Protein AF-A0A961BDM9-F1 (afdb_monomer)

Nearest PDB structures (foldseek):
  7zvi-assembly1_A-2  TM=7.643E-01  e=3.656E+00  Staphylococcus aureus
  1vi6-assembly2_C  TM=6.446E-01  e=5.653E+00  Archaeoglobus fulgidus
  5izo-assembly2_B  TM=5.007E-01  e=4.991E+00  Bacillus subtilis subsp. subtilis str. 168

Solvent-accessible surface area (backbone atoms only — not comparable to full-atom values): 8058 Å² total; per-residue (Å²): 134,84,80,90,86,77,91,78,85,84,81,92,85,86,82,92,78,85,83,82,96,74,89,80,82,89,88,84,80,88,86,77,88,70,80,75,93,66,90,70,90,87,48,70,71,44,82,23,51,38,37,57,53,28,60,77,68,70,54,51,63,66,56,38,37,70,45,28,92,57,101,57,51,65,63,59,53,52,34,48,37,60,13,40,76,48,41,40,70,54,51,51,52,52,50,58,9,48,55,37,40,29,55,75,70,70,45,94,69,93,82,53,72,74,67,41,34,93,67,80,39,106

Secondary structure (DSSP, 8-state):
-----------------------------S----------TT-B--S-HHHHHHHHTT--HHHHHHH-SS---HHHHHHHHHTB---HHHHHHHHHHHHHHHHHTT------HHHH-SS---

pLDDT: mean 73.04, std 18.72, range [36.59, 92.38]

Mean predicted aligned error: 14.65 Å

Radius of gyration: 24.01 Å; Cα contacts (8 Å, |Δi|>4): 110; chains: 1; bounding box: 32×82×37 Å

Structure (mmCIF, N/CA/C/O backbone):
data_AF-A0A961BDM9-F1
#
_entry.id   AF-A0A961BDM9-F1
#
loop_
_atom_site.group_PDB
_atom_site.id
_atom_site.type_symbol
_atom_site.label_atom_id
_atom_site.label_alt_id
_atom_site.label_comp_id
_atom_site.label_asym_id
_atom_site.label_entity_id
_atom_site.label_seq_id
_atom_site.pdbx_PDB_ins_code
_atom_site.Cartn_x
_atom_site.Cartn_y
_atom_site.Cartn_z
_atom_site.occupancy
_atom_site.B_iso_or_equiv
_atom_site.auth_seq_id
_atom_site.auth_comp_id
_atom_site.auth_asym_id
_atom_site.auth_atom_id
_atom_site.pdbx_PDB_model_num
ATOM 1 N N . MET A 1 1 ? -15.532 66.800 -21.811 1.00 38.22 1 MET A N 1
ATOM 2 C CA . MET A 1 1 ? -15.090 67.606 -20.657 1.00 38.22 1 MET A CA 1
ATOM 3 C C . MET A 1 1 ? -15.418 66.852 -19.380 1.00 38.22 1 MET A C 1
ATOM 5 O O . MET A 1 1 ? -16.585 66.561 -19.178 1.00 38.22 1 MET A O 1
ATOM 9 N N . VAL A 1 2 ? -14.364 66.558 -18.609 1.00 46.75 2 VAL A N 1
ATOM 10 C CA . VAL A 1 2 ? -14.288 66.434 -17.137 1.00 46.75 2 VAL A CA 1
ATOM 11 C C . VAL A 1 2 ? -15.214 65.386 -16.489 1.00 46.75 2 VAL A C 1
ATOM 13 O O . VAL A 1 2 ? -16.409 65.598 -16.358 1.00 46.75 2 VAL A O 1
ATOM 16 N N . GLU A 1 3 ? -14.768 64.153 -16.236 1.00 43.94 3 GLU A N 1
ATOM 17 C CA . GLU A 1 3 ? -13.875 63.712 -15.141 1.00 43.94 3 GLU A CA 1
ATOM 18 C C . GLU A 1 3 ? -14.424 63.931 -13.712 1.00 43.94 3 GLU A C 1
ATOM 20 O O . GLU A 1 3 ? -14.437 65.048 -13.218 1.00 43.94 3 GLU A O 1
ATOM 25 N N . ASN A 1 4 ? -14.692 62.797 -13.033 1.00 42.53 4 ASN A N 1
ATOM 26 C CA . ASN A 1 4 ? -14.109 62.452 -11.720 1.00 42.53 4 ASN A CA 1
ATOM 27 C C . ASN A 1 4 ? -14.747 63.147 -10.486 1.00 42.53 4 ASN A C 1
ATOM 29 O O . ASN A 1 4 ? -14.916 64.358 -10.437 1.00 42.53 4 ASN A O 1
ATOM 33 N N . PHE A 1 5 ? -15.265 62.413 -9.492 1.00 47.81 5 PHE A N 1
ATOM 34 C CA . PHE A 1 5 ? -14.594 61.983 -8.241 1.00 47.81 5 PHE A CA 1
ATOM 35 C C . PHE A 1 5 ? -15.711 61.621 -7.213 1.00 47.81 5 PHE A C 1
ATOM 37 O O . PHE A 1 5 ? -16.862 61.978 -7.467 1.00 47.81 5 PHE A O 1
ATOM 44 N N . PRO A 1 6 ? -15.468 61.078 -5.994 1.00 52.47 6 PRO A N 1
ATOM 45 C CA . PRO A 1 6 ? -14.306 60.362 -5.452 1.00 52.47 6 PRO A CA 1
ATOM 46 C C . PRO A 1 6 ? -14.695 59.062 -4.695 1.00 52.47 6 PRO A C 1
ATOM 48 O O . PRO A 1 6 ? -15.570 59.056 -3.827 1.00 52.47 6 PRO A O 1
ATOM 51 N N . PHE A 1 7 ? -13.951 57.971 -4.899 1.00 45.50 7 PHE A N 1
ATOM 52 C CA . PHE A 1 7 ? -14.013 56.812 -4.000 1.00 45.50 7 PHE A CA 1
ATOM 53 C C . PHE A 1 7 ? -13.326 57.178 -2.672 1.00 45.50 7 PHE A C 1
ATOM 55 O O . PHE A 1 7 ? -12.097 57.225 -2.571 1.00 45.50 7 PHE A O 1
ATOM 62 N N . ARG A 1 8 ? -14.126 57.514 -1.653 1.00 51.81 8 ARG A N 1
ATOM 63 C CA . ARG A 1 8 ? -13.647 57.744 -0.285 1.00 51.81 8 ARG A CA 1
ATOM 64 C C . ARG A 1 8 ? -13.026 56.458 0.270 1.00 51.81 8 ARG A C 1
ATOM 66 O O . ARG A 1 8 ? -13.656 55.406 0.277 1.00 51.81 8 ARG A O 1
ATOM 73 N N . ARG A 1 9 ? -11.804 56.579 0.792 1.00 55.09 9 ARG A N 1
ATOM 74 C CA . ARG A 1 9 ? -11.187 55.613 1.712 1.00 55.09 9 ARG A CA 1
ATOM 75 C C . ARG A 1 9 ? -11.905 55.659 3.059 1.00 55.09 9 ARG A C 1
ATOM 77 O O . ARG A 1 9 ? -12.177 56.761 3.520 1.00 55.09 9 ARG A O 1
ATOM 84 N N . HIS A 1 10 ? -12.086 54.508 3.709 1.00 52.53 10 HIS A N 1
ATOM 85 C CA . HIS A 1 10 ? -12.091 54.355 5.173 1.00 52.53 10 HIS A CA 1
ATOM 86 C C . HIS A 1 10 ? -11.890 52.872 5.574 1.00 52.53 10 HIS A C 1
ATOM 88 O O . HIS A 1 10 ? -11.964 52.011 4.699 1.00 52.53 10 HIS A O 1
ATOM 94 N N . PRO A 1 11 ? -11.485 52.578 6.829 1.00 47.47 11 PRO A N 1
ATOM 95 C CA . PRO A 1 11 ? -10.366 51.677 7.118 1.00 47.47 11 PRO A CA 1
ATOM 96 C C . PRO A 1 11 ? -10.715 50.392 7.901 1.00 47.47 11 PRO A C 1
ATOM 98 O O . PRO A 1 11 ? -11.817 50.209 8.396 1.00 47.47 11 PRO A O 1
ATOM 101 N N . VAL A 1 12 ? -9.677 49.552 7.990 1.00 55.38 12 VAL A N 1
ATOM 102 C CA . VAL A 1 12 ? -9.296 48.490 8.947 1.00 55.38 12 VAL A CA 1
ATOM 103 C C . VAL A 1 12 ? -10.147 48.282 10.215 1.00 55.38 12 VAL A C 1
ATOM 105 O O . VAL A 1 12 ? -10.338 49.229 10.969 1.00 55.38 12 VAL A O 1
ATOM 108 N N . GLN A 1 13 ? -10.466 47.006 10.496 1.00 45.22 13 GLN A N 1
ATOM 109 C CA . GLN A 1 13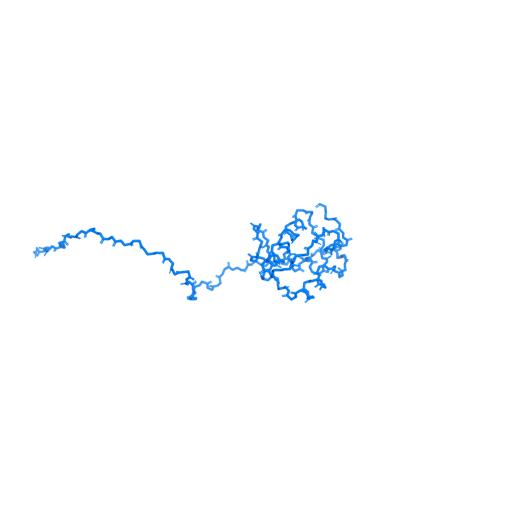 ? -10.493 46.258 11.786 1.00 45.22 13 GLN A CA 1
ATOM 110 C C . GLN A 1 13 ? -11.585 45.180 11.653 1.00 45.22 13 GLN A C 1
ATOM 112 O O . GLN A 1 13 ? -12.725 45.503 11.362 1.00 45.22 13 GLN A O 1
ATOM 117 N N . GLY A 1 14 ? -11.310 43.878 11.669 1.00 47.72 14 GLY A N 1
ATOM 118 C CA . GLY A 1 14 ? -10.733 43.089 12.755 1.00 47.72 14 GLY A CA 1
ATOM 119 C C . GLY A 1 14 ? -11.689 41.904 12.975 1.00 47.72 14 GLY A C 1
ATOM 120 O O . GLY A 1 14 ? -12.898 42.108 12.995 1.00 47.72 14 GLY A O 1
ATOM 121 N N . GLY A 1 15 ? -11.177 40.677 13.070 1.00 40.03 15 GLY A N 1
ATOM 122 C CA . GLY A 1 15 ? -12.013 39.489 13.276 1.00 40.03 15 GLY A CA 1
ATOM 123 C C . GLY A 1 15 ? -11.330 38.216 12.797 1.00 40.03 15 GLY A C 1
ATOM 124 O O . GLY A 1 15 ? -11.432 37.840 11.635 1.00 40.03 15 GLY A O 1
ATOM 125 N N . ILE A 1 16 ? -10.581 37.587 13.696 1.00 50.91 16 ILE A N 1
ATOM 126 C CA . ILE A 1 16 ? -10.184 36.186 13.577 1.00 50.91 16 ILE A CA 1
ATOM 127 C C . ILE A 1 16 ? -11.419 35.324 13.849 1.00 50.91 16 ILE A C 1
ATOM 129 O O . ILE A 1 16 ? -11.915 35.341 14.969 1.00 50.91 16 ILE A O 1
ATOM 133 N N . ASP A 1 17 ? -11.875 34.550 12.865 1.00 36.66 17 ASP A N 1
ATOM 134 C CA . ASP A 1 17 ? -12.828 33.463 13.101 1.00 36.66 17 ASP A CA 1
ATOM 135 C C . ASP A 1 17 ? -12.241 32.136 12.620 1.00 36.66 17 ASP A C 1
ATOM 137 O O . ASP A 1 17 ? -11.962 31.901 11.441 1.00 36.66 17 ASP A O 1
ATOM 141 N N . PHE A 1 18 ? -11.996 31.285 13.611 1.00 40.84 18 PHE A N 1
ATOM 142 C CA . PHE A 1 18 ? -11.657 29.884 13.472 1.00 40.84 18 PHE A CA 1
ATOM 143 C C . PHE A 1 18 ? -12.859 29.129 12.881 1.00 40.84 18 PHE A C 1
ATOM 145 O O . PHE A 1 18 ? -13.977 29.259 13.364 1.00 40.84 18 PHE A O 1
ATOM 152 N N . HIS A 1 19 ? -12.567 28.228 11.940 1.00 36.59 19 HIS A N 1
ATOM 153 C CA . HIS A 1 19 ? -13.365 27.039 11.624 1.00 36.59 19 HIS A CA 1
ATOM 154 C C . HIS A 1 19 ? -14.650 27.219 10.792 1.00 36.59 19 HIS A C 1
ATOM 156 O O . HIS A 1 19 ? -15.743 27.265 11.335 1.00 36.59 19 HIS A O 1
ATOM 162 N N . VAL A 1 20 ? -14.525 27.085 9.464 1.00 38.56 20 VAL A N 1
ATOM 163 C CA . VAL A 1 20 ? -15.438 26.237 8.670 1.00 38.56 20 VAL A CA 1
ATOM 164 C C . VAL A 1 20 ? -14.627 25.548 7.570 1.00 38.56 20 VAL A C 1
ATOM 166 O O . VAL A 1 20 ? -14.344 26.105 6.511 1.00 38.56 20 VAL A O 1
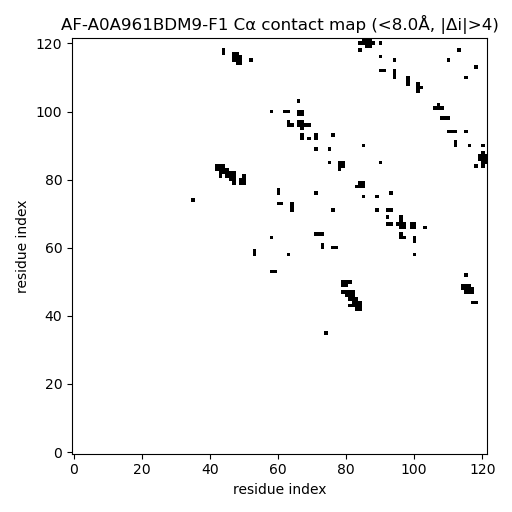ATOM 169 N N . PHE A 1 21 ? -14.233 24.307 7.845 1.00 44.75 21 PHE A N 1
ATOM 170 C CA . PHE A 1 21 ? -13.703 23.365 6.867 1.00 44.75 21 PHE A CA 1
ATOM 171 C C . PHE A 1 21 ? -14.893 22.721 6.140 1.00 44.75 21 PHE A C 1
ATOM 173 O O . PHE A 1 21 ? -15.258 21.589 6.415 1.00 44.75 21 PHE A O 1
ATOM 180 N N . CYS A 1 22 ? -15.539 23.472 5.249 1.00 46.59 22 CYS A N 1
ATOM 181 C CA . CYS A 1 22 ? -16.511 22.943 4.292 1.00 46.59 22 CYS A CA 1
ATOM 182 C C . CYS A 1 22 ? -16.262 23.633 2.957 1.00 46.59 22 CYS A C 1
ATOM 184 O O . CYS A 1 22 ? -16.697 24.764 2.738 1.00 46.59 22 CYS A O 1
ATOM 186 N N . ARG A 1 23 ? -15.540 22.957 2.064 1.00 37.31 23 ARG A N 1
ATOM 187 C CA . ARG A 1 23 ? -15.466 23.358 0.663 1.00 37.31 23 ARG A CA 1
ATOM 188 C C . ARG A 1 23 ? -15.662 22.146 -0.228 1.00 37.31 23 ARG A C 1
ATOM 190 O O . ARG A 1 23 ? -14.720 21.628 -0.804 1.00 37.31 23 ARG A O 1
ATOM 197 N N . ASP A 1 24 ? -16.923 21.787 -0.368 1.00 47.34 24 ASP A N 1
ATOM 198 C CA . ASP A 1 24 ? -17.464 21.145 -1.558 1.00 47.34 24 ASP A CA 1
ATOM 199 C C . ASP A 1 24 ? -18.705 21.969 -1.959 1.00 47.34 24 ASP A C 1
ATOM 201 O O . ASP A 1 24 ? -19.322 22.533 -1.048 1.00 47.34 24 ASP A O 1
ATOM 205 N N . PRO A 1 25 ? -19.120 22.085 -3.243 1.00 54.94 25 PRO A N 1
ATOM 206 C CA . PRO A 1 25 ? -18.789 21.195 -4.361 1.00 54.94 25 PRO A CA 1
ATOM 207 C C . PRO A 1 25 ? -18.615 21.878 -5.751 1.00 54.94 25 PRO A C 1
ATOM 209 O O . PRO A 1 25 ? -19.007 23.015 -5.983 1.00 54.94 25 PRO A O 1
ATOM 212 N N . MET A 1 26 ? -18.099 21.097 -6.709 1.00 60.31 26 MET A N 1
ATOM 213 C CA . MET A 1 26 ? -18.222 21.254 -8.172 1.00 60.31 26 MET A CA 1
ATOM 214 C C . MET A 1 26 ? -17.635 22.508 -8.845 1.00 60.31 26 MET A C 1
ATOM 216 O O . MET A 1 26 ? -18.260 23.558 -8.876 1.00 60.31 26 MET A O 1
ATOM 220 N N . LEU A 1 27 ? -16.492 22.332 -9.526 1.00 48.62 27 LEU A N 1
ATOM 221 C CA . LEU A 1 27 ? -16.335 22.534 -10.984 1.00 48.62 27 LEU A CA 1
ATOM 222 C C . LEU A 1 27 ? -14.841 22.577 -11.361 1.00 48.62 27 LEU A C 1
ATOM 224 O O . LEU A 1 27 ? -14.322 23.601 -11.776 1.00 48.62 27 LEU A O 1
ATOM 228 N N . ASN A 1 28 ? -14.141 21.452 -11.223 1.00 43.50 28 ASN A N 1
ATOM 229 C CA . ASN A 1 28 ? -12.979 21.156 -12.066 1.00 43.50 28 ASN A CA 1
ATOM 230 C C . ASN A 1 28 ? -13.053 19.680 -12.454 1.00 43.50 28 ASN A C 1
ATOM 232 O O . ASN A 1 28 ? -12.371 18.800 -11.935 1.00 43.50 28 ASN A O 1
ATOM 236 N N . ARG A 1 29 ? -14.017 19.427 -13.339 1.00 51.78 29 ARG A N 1
ATOM 237 C CA . ARG A 1 29 ? -14.170 18.198 -14.103 1.00 51.78 29 ARG A CA 1
ATOM 238 C C . ARG A 1 29 ? -13.131 18.230 -15.229 1.00 51.78 29 ARG A C 1
ATOM 240 O O . ARG A 1 29 ? -13.029 19.239 -15.913 1.00 51.78 29 ARG A O 1
ATOM 247 N N . ALA A 1 30 ? -12.453 17.097 -15.412 1.00 45.44 30 ALA A N 1
ATOM 248 C CA . ALA A 1 30 ? -11.560 16.745 -16.521 1.00 45.44 30 ALA A CA 1
ATOM 249 C C . ALA A 1 30 ? -10.158 17.386 -16.517 1.00 45.44 30 ALA A C 1
ATOM 251 O O . ALA A 1 30 ? -9.951 18.408 -17.145 1.00 45.44 30 ALA A O 1
ATOM 252 N N . MET A 1 31 ? -9.194 16.738 -15.845 1.00 49.72 31 MET A N 1
ATOM 253 C CA . MET A 1 31 ? -7.779 16.603 -16.270 1.00 49.72 31 MET A CA 1
ATOM 254 C C . MET A 1 31 ? -7.038 15.630 -15.334 1.00 49.72 31 MET A C 1
ATOM 256 O O . MET A 1 31 ? -5.991 15.920 -14.763 1.00 49.72 31 MET A O 1
ATOM 260 N N . GLN A 1 32 ? -7.595 14.434 -15.157 1.00 44.97 32 GLN A N 1
ATOM 261 C CA . GLN A 1 32 ? -6.817 13.311 -14.637 1.00 44.97 32 GLN A CA 1
ATOM 262 C C . GLN A 1 32 ? -7.042 12.083 -15.511 1.00 44.97 32 GLN A C 1
ATOM 264 O O . GLN A 1 32 ? -7.269 10.977 -15.033 1.00 44.97 32 GLN A O 1
ATOM 269 N N . GLU A 1 33 ? -6.901 12.296 -16.822 1.00 52.06 33 GLU A N 1
ATOM 270 C CA . GLU A 1 33 ? -6.371 11.272 -17.716 1.00 52.06 33 GLU A CA 1
ATOM 271 C C . GLU A 1 33 ? -4.957 10.957 -17.241 1.00 52.06 33 GLU A C 1
ATOM 273 O O . GLU A 1 33 ? -3.960 11.563 -17.618 1.00 52.06 33 GLU A O 1
ATOM 278 N N . ASN A 1 34 ? -4.876 10.034 -16.302 1.00 51.66 34 ASN A N 1
ATOM 279 C CA . ASN A 1 34 ? -3.691 9.233 -16.172 1.00 51.66 34 ASN A CA 1
ATOM 280 C C . ASN A 1 34 ? -4.117 7.873 -16.705 1.00 51.66 34 ASN A C 1
ATOM 282 O O . ASN A 1 34 ? -4.495 7.002 -15.929 1.00 51.66 34 ASN A O 1
ATOM 286 N N . GLU A 1 35 ? -4.016 7.676 -18.011 1.00 59.00 35 GLU A N 1
ATOM 287 C CA . GLU A 1 35 ? -3.938 6.349 -18.623 1.00 59.00 35 GLU A CA 1
ATOM 288 C C . GLU A 1 35 ? -2.646 5.664 -18.144 1.00 59.00 35 GLU A C 1
ATOM 290 O O . GLU A 1 35 ? -1.594 6.304 -18.059 1.00 59.00 35 GLU A O 1
ATOM 295 N N . PRO A 1 36 ? -2.660 4.402 -17.690 1.00 49.75 36 PRO A N 1
ATOM 296 C CA . PRO A 1 36 ? -1.498 3.549 -17.787 1.00 49.75 36 PRO A CA 1
ATOM 297 C C . PRO A 1 36 ? -1.948 2.293 -18.526 1.00 49.75 36 PRO A C 1
ATOM 299 O O . PRO A 1 36 ? -2.128 1.235 -17.913 1.00 49.75 36 PRO A O 1
ATOM 302 N N . GLU A 1 37 ? -2.126 2.383 -19.834 1.00 56.97 37 GLU A N 1
ATOM 303 C CA . GLU A 1 37 ? -1.948 1.189 -20.644 1.00 56.97 37 GLU A CA 1
ATOM 304 C C . GLU A 1 37 ? -0.502 0.725 -20.431 1.00 56.97 37 GLU A C 1
ATOM 306 O O . GLU A 1 37 ? 0.458 1.232 -21.001 1.00 56.97 37 GLU A O 1
ATOM 311 N N . GLN A 1 38 ? -0.327 -0.167 -19.462 1.00 50.91 38 GLN A N 1
ATOM 312 C CA . GLN A 1 38 ? 0.892 -0.922 -19.252 1.00 50.91 38 GLN A CA 1
ATOM 313 C C . GLN A 1 38 ? 0.478 -2.374 -19.090 1.00 50.91 38 GLN A C 1
ATOM 315 O O . GLN A 1 38 ? 0.367 -2.914 -17.982 1.00 50.91 38 GLN A O 1
ATOM 320 N N . GLU A 1 39 ? 0.214 -2.996 -20.232 1.00 53.16 39 GLU A N 1
ATOM 321 C CA . GLU A 1 39 ? 0.364 -4.431 -20.404 1.00 53.16 39 GLU A CA 1
ATOM 322 C C . GLU A 1 39 ? 1.839 -4.766 -20.150 1.00 53.16 39 GLU A C 1
ATOM 324 O O . GLU A 1 39 ? 2.713 -4.501 -20.968 1.00 53.16 39 GLU A O 1
ATOM 329 N N . HIS A 1 4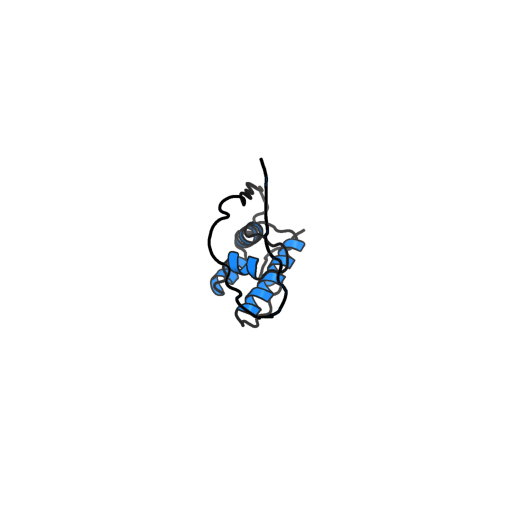0 ? 2.141 -5.256 -18.947 1.00 51.25 40 HIS A N 1
ATOM 330 C CA . HIS A 1 40 ? 3.434 -5.862 -18.649 1.00 51.25 40 HIS A CA 1
ATOM 331 C C . HIS A 1 40 ? 3.247 -7.370 -18.688 1.00 51.25 40 HIS A C 1
ATOM 333 O O . HIS A 1 40 ? 2.590 -7.957 -17.830 1.00 51.25 40 HIS A O 1
ATOM 339 N N . VAL A 1 41 ? 3.821 -7.967 -19.722 1.00 56.50 41 VAL A N 1
ATOM 340 C CA . VAL A 1 41 ? 3.878 -9.403 -19.945 1.00 56.50 41 VAL A CA 1
ATOM 341 C C . VAL A 1 41 ? 4.831 -10.000 -18.894 1.00 56.50 41 VAL A C 1
ATOM 343 O O . VAL A 1 41 ? 6.021 -9.700 -18.910 1.00 56.50 41 VAL A O 1
ATOM 346 N N . GLY A 1 42 ? 4.314 -10.804 -17.954 1.00 55.78 42 GLY A N 1
ATOM 347 C CA . GLY A 1 42 ? 5.127 -11.757 -17.176 1.00 55.78 42 GLY A CA 1
ATOM 348 C C . GLY A 1 42 ? 5.506 -11.438 -15.717 1.00 55.78 42 GLY A C 1
ATOM 349 O O . GLY A 1 42 ? 6.444 -12.058 -15.232 1.00 55.78 42 GLY A O 1
ATOM 350 N N . LEU A 1 43 ? 4.817 -10.535 -14.998 1.00 63.41 43 LEU A N 1
ATOM 351 C CA . LEU A 1 43 ? 5.101 -10.227 -13.571 1.00 63.41 43 LEU A CA 1
ATOM 352 C C . LEU A 1 43 ? 3.884 -10.412 -12.636 1.00 63.41 43 LEU A C 1
ATOM 354 O O . LEU A 1 43 ? 3.765 -9.755 -11.595 1.00 63.41 43 LEU A O 1
ATOM 358 N N . GLU A 1 44 ? 2.937 -11.260 -13.027 1.00 72.38 44 GLU A N 1
ATOM 359 C CA . GLU A 1 44 ? 1.731 -11.542 -12.245 1.00 72.38 44 GLU A CA 1
ATOM 360 C C . GLU A 1 44 ? 2.045 -12.631 -11.204 1.00 72.38 44 GLU A C 1
ATOM 362 O O . GLU A 1 44 ? 2.296 -13.783 -11.542 1.00 72.38 44 GLU A O 1
ATOM 367 N N . HIS A 1 45 ? 2.013 -12.272 -9.924 1.00 70.75 45 HIS A N 1
ATOM 368 C CA . HIS A 1 45 ? 2.255 -13.160 -8.782 1.00 70.75 45 HIS A CA 1
ATOM 369 C C . HIS A 1 45 ? 0.964 -13.830 -8.269 1.00 70.75 45 HIS A C 1
ATOM 371 O O . HIS A 1 45 ? 0.927 -14.343 -7.150 1.00 70.75 45 HIS A O 1
ATOM 377 N N . GLY A 1 46 ? -0.109 -13.800 -9.069 1.00 74.00 46 GLY A N 1
ATOM 378 C CA . GLY A 1 46 ? -1.436 -14.286 -8.689 1.00 74.00 46 GLY A CA 1
ATOM 379 C C . GLY A 1 46 ? -2.104 -13.444 -7.596 1.00 74.00 46 GLY A C 1
ATOM 380 O O . GLY A 1 46 ? -1.620 -12.371 -7.227 1.00 74.00 46 GLY A O 1
ATOM 381 N N . ALA A 1 47 ? -3.229 -13.931 -7.067 1.00 77.38 47 ALA A N 1
ATOM 382 C CA . ALA A 1 47 ? -3.996 -13.236 -6.033 1.00 77.38 47 ALA A CA 1
ATOM 383 C C . ALA A 1 47 ? -3.125 -12.925 -4.801 1.00 77.38 47 ALA A C 1
ATOM 385 O O . ALA A 1 47 ? -2.493 -13.818 -4.233 1.00 77.38 47 ALA A O 1
ATOM 386 N N . GLN A 1 48 ? -3.072 -11.651 -4.401 1.00 82.38 48 GLN A N 1
ATOM 387 C CA . GLN A 1 48 ? -2.277 -11.227 -3.247 1.00 82.38 48 GLN A CA 1
ATOM 388 C C . GLN A 1 48 ? -3.101 -11.254 -1.959 1.00 82.38 48 GLN A C 1
ATOM 390 O O . GLN A 1 48 ? -4.286 -10.911 -1.995 1.00 82.38 48 GLN A O 1
ATOM 395 N N . PRO A 1 49 ? -2.469 -11.536 -0.804 1.00 86.25 49 PRO A N 1
ATOM 396 C CA . PRO A 1 49 ? -3.127 -11.473 0.501 1.00 86.25 49 PRO A CA 1
ATOM 397 C C . PRO A 1 49 ? -3.728 -10.094 0.793 1.00 86.25 49 PRO A C 1
ATOM 399 O O . PRO A 1 49 ? -4.758 -9.990 1.456 1.00 86.25 49 PRO A O 1
ATOM 402 N N . LEU A 1 50 ? -3.119 -9.034 0.247 1.00 88.56 50 LEU A N 1
ATOM 403 C CA . LEU A 1 50 ? -3.627 -7.670 0.344 1.00 88.56 50 LEU A CA 1
ATOM 404 C C . LEU A 1 50 ? -5.078 -7.530 -0.131 1.00 88.56 50 LEU A C 1
ATOM 406 O O . LEU A 1 50 ? -5.826 -6.782 0.489 1.00 88.56 50 LEU A O 1
ATOM 410 N N . ASP A 1 51 ? -5.480 -8.205 -1.211 1.00 89.06 51 ASP A N 1
ATOM 411 C CA . ASP A 1 51 ? -6.839 -8.062 -1.745 1.00 89.06 51 ASP A CA 1
ATOM 412 C C . ASP A 1 51 ? -7.880 -8.610 -0.762 1.00 89.06 51 ASP A C 1
ATOM 414 O O . ASP A 1 51 ? -8.821 -7.900 -0.409 1.00 89.06 51 ASP A O 1
ATOM 418 N N . ALA A 1 52 ? -7.640 -9.812 -0.230 1.00 89.06 52 ALA A N 1
ATOM 419 C CA . ALA A 1 52 ? -8.478 -10.413 0.804 1.00 89.06 52 ALA A CA 1
ATOM 420 C C . ALA A 1 52 ? -8.533 -9.532 2.061 1.00 89.06 52 ALA A C 1
ATOM 422 O O . ALA A 1 52 ? -9.613 -9.205 2.540 1.00 89.06 52 ALA A O 1
ATOM 423 N N . LEU A 1 53 ? -7.380 -9.043 2.533 1.00 88.81 53 LEU A N 1
ATOM 424 C CA . LEU A 1 53 ? -7.320 -8.151 3.695 1.00 88.81 53 LEU A CA 1
ATOM 425 C C . LEU A 1 53 ? -8.097 -6.848 3.484 1.00 88.81 53 LEU A C 1
ATOM 427 O O . LEU A 1 53 ? -8.738 -6.357 4.410 1.00 88.81 53 LEU A O 1
ATOM 431 N N . MET A 1 54 ? -8.032 -6.261 2.288 1.00 87.69 54 MET A N 1
ATOM 432 C CA . MET A 1 54 ? -8.782 -5.044 1.978 1.00 87.69 54 MET A CA 1
ATOM 433 C C . MET A 1 54 ? -10.290 -5.300 1.963 1.00 87.69 54 MET A C 1
ATOM 435 O O . MET A 1 54 ? -11.039 -4.466 2.473 1.00 87.69 54 MET A O 1
ATOM 439 N N . ILE A 1 55 ? -10.727 -6.442 1.425 1.00 90.12 55 ILE A N 1
ATOM 440 C CA . ILE A 1 55 ? -12.137 -6.851 1.416 1.00 90.12 55 ILE A CA 1
ATOM 441 C C . ILE A 1 55 ? -12.630 -7.088 2.849 1.00 90.12 55 ILE A C 1
ATOM 443 O O . ILE A 1 55 ? -13.629 -6.490 3.247 1.00 90.12 55 ILE A O 1
ATOM 447 N N . ASP A 1 56 ? -11.891 -7.861 3.645 1.00 89.62 56 ASP A N 1
ATOM 448 C CA . ASP A 1 56 ? -12.243 -8.190 5.032 1.00 89.62 56 ASP A CA 1
ATOM 449 C C . ASP A 1 56 ? -12.360 -6.943 5.919 1.00 89.62 56 ASP A C 1
ATOM 451 O O . ASP A 1 56 ? -13.235 -6.843 6.777 1.00 89.62 56 ASP A O 1
ATOM 455 N N . LEU A 1 57 ? -11.478 -5.961 5.710 1.00 87.25 57 LEU A N 1
ATOM 456 C CA . LEU A 1 57 ? -11.471 -4.705 6.464 1.00 87.25 57 LEU A CA 1
ATOM 457 C C . LEU A 1 57 ? -12.433 -3.648 5.890 1.00 87.25 57 LEU A C 1
ATOM 459 O O . LEU A 1 57 ? -12.548 -2.549 6.454 1.00 87.25 57 LEU A O 1
ATOM 463 N N . GLY A 1 58 ? -13.085 -3.932 4.757 1.00 89.06 58 GLY A N 1
ATOM 464 C CA . GLY A 1 58 ? -13.906 -2.971 4.020 1.00 89.06 58 GLY A CA 1
ATOM 465 C C . GLY A 1 58 ? -13.131 -1.690 3.697 1.00 89.06 58 GLY A C 1
ATOM 466 O O . GLY A 1 58 ? -13.598 -0.585 3.987 1.00 89.06 58 GLY A O 1
ATOM 467 N N . ILE A 1 59 ? -11.886 -1.829 3.237 1.00 86.81 59 ILE A N 1
ATOM 468 C CA . ILE A 1 59 ? -11.012 -0.716 2.858 1.00 86.81 59 ILE A CA 1
ATOM 469 C C . ILE A 1 59 ? -11.040 -0.570 1.341 1.00 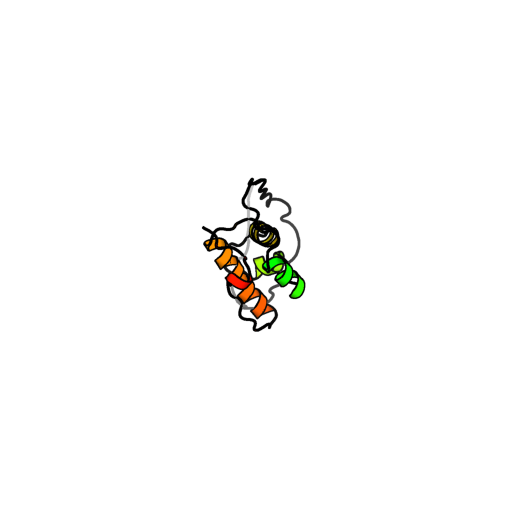86.81 59 ILE A C 1
ATOM 471 O O . ILE A 1 59 ? -10.564 -1.429 0.601 1.00 86.81 59 ILE A O 1
ATOM 475 N N . GLU A 1 60 ? -11.554 0.563 0.877 1.00 86.50 60 GLU A N 1
ATOM 476 C CA . GLU A 1 60 ? -11.532 0.907 -0.538 1.00 86.50 60 GLU A CA 1
ATOM 477 C C . GLU A 1 60 ? -10.175 1.470 -0.971 1.00 86.50 60 GLU A C 1
ATOM 479 O O . GLU A 1 60 ? -9.429 2.065 -0.186 1.00 86.50 60 GLU A O 1
ATOM 484 N N . ASN A 1 61 ? -9.879 1.355 -2.268 1.00 89.00 61 ASN A N 1
ATOM 485 C CA . ASN A 1 61 ? -8.656 1.908 -2.851 1.00 89.00 61 ASN A CA 1
ATOM 486 C C . ASN A 1 61 ? -8.547 3.424 -2.610 1.00 89.00 61 ASN A C 1
ATOM 488 O O . ASN A 1 61 ? -7.448 3.921 -2.377 1.00 89.00 61 ASN A O 1
ATOM 492 N N . HIS A 1 62 ? -9.675 4.143 -2.674 1.00 86.88 62 HIS A N 1
ATOM 493 C CA . HIS A 1 62 ? -9.724 5.585 -2.439 1.00 86.88 62 HIS A CA 1
ATOM 494 C C . HIS A 1 62 ? -9.330 5.933 -1.005 1.00 86.88 62 HIS A C 1
ATOM 496 O O . HIS A 1 62 ? -8.447 6.760 -0.794 1.00 86.88 62 HIS A O 1
ATOM 502 N N . PHE A 1 63 ? -9.912 5.228 -0.033 1.00 86.69 63 PHE A N 1
ATOM 503 C CA . PHE A 1 63 ? -9.589 5.414 1.376 1.00 86.69 63 PHE A CA 1
ATOM 504 C C . PHE A 1 63 ? -8.094 5.214 1.628 1.00 86.69 63 PHE A C 1
ATOM 506 O O . PHE A 1 63 ? -7.448 6.082 2.201 1.00 86.69 63 PHE A O 1
ATOM 513 N N . LEU A 1 64 ? -7.512 4.133 1.100 1.00 86.50 64 LEU A N 1
ATOM 514 C CA . LEU A 1 64 ? -6.088 3.846 1.271 1.00 86.50 64 LEU A CA 1
ATOM 515 C C . LEU A 1 64 ? -5.179 4.943 0.689 1.00 86.50 64 LEU A C 1
ATOM 517 O O . LEU A 1 64 ? -4.156 5.285 1.283 1.00 86.50 64 LEU A O 1
ATOM 521 N N . VAL A 1 65 ? -5.546 5.495 -0.470 1.00 88.38 65 VAL A N 1
ATOM 522 C CA . VAL A 1 65 ? -4.822 6.608 -1.097 1.00 88.38 65 VAL A CA 1
ATOM 523 C C . VAL A 1 65 ? -4.947 7.881 -0.255 1.00 88.38 65 VAL A C 1
ATOM 525 O O . VAL A 1 65 ? -3.935 8.532 -0.013 1.00 88.38 65 VAL A O 1
ATOM 528 N N . CYS A 1 66 ? -6.139 8.200 0.252 1.00 86.62 66 CYS A N 1
ATOM 529 C CA . CYS A 1 66 ? -6.378 9.360 1.117 1.00 86.62 66 CYS A CA 1
ATOM 530 C C . CYS A 1 66 ? -5.686 9.261 2.484 1.00 86.62 66 CYS A C 1
ATOM 532 O O . CYS A 1 66 ? -5.263 10.277 3.030 1.00 86.62 66 CYS A O 1
ATOM 534 N N . SER A 1 67 ? -5.548 8.057 3.044 1.00 85.94 67 SER A N 1
ATOM 535 C CA . SER A 1 67 ? -4.832 7.830 4.306 1.00 85.94 67 SER A CA 1
ATOM 536 C C . SER A 1 67 ? -3.306 7.860 4.143 1.00 85.94 67 SER A C 1
ATOM 538 O O . SER A 1 67 ? -2.587 7.926 5.144 1.00 85.94 67 SER A O 1
ATOM 540 N N . SER A 1 68 ? -2.783 7.766 2.915 1.00 83.19 68 SER A N 1
AT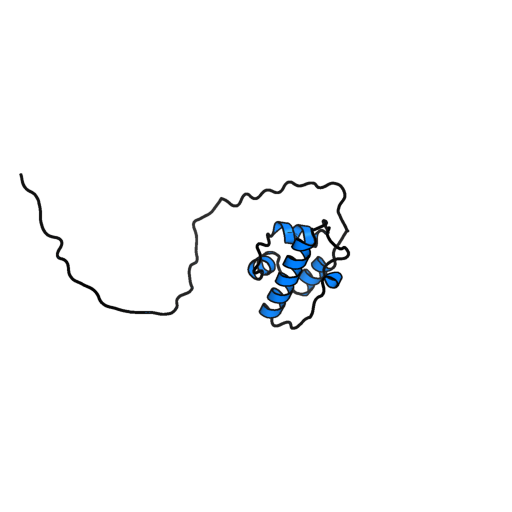OM 541 C CA . SER A 1 68 ? -1.341 7.755 2.665 1.00 83.19 68 SER A CA 1
ATOM 542 C C . SER A 1 68 ? -0.745 9.159 2.769 1.00 83.19 68 SER A C 1
ATOM 544 O O . SER A 1 68 ? -1.277 10.122 2.229 1.00 83.19 68 SER A O 1
ATOM 546 N N . THR A 1 69 ? 0.401 9.278 3.441 1.00 80.94 69 THR A N 1
ATOM 547 C CA . THR A 1 69 ? 1.209 10.512 3.436 1.00 80.94 69 THR A CA 1
ATOM 548 C C . THR A 1 69 ? 2.149 10.593 2.242 1.00 80.94 69 THR A C 1
ATOM 550 O O . THR A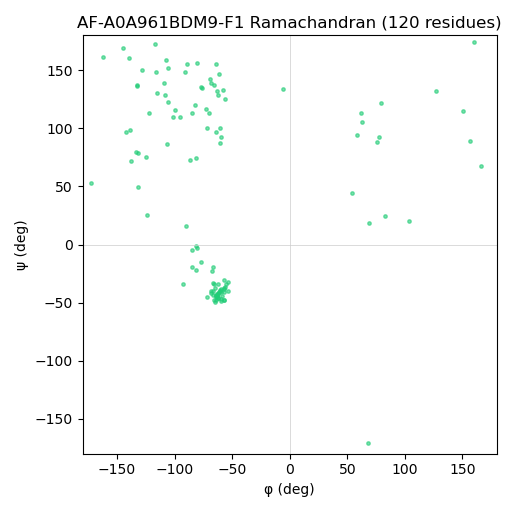 1 69 ? 2.657 11.664 1.922 1.00 80.94 69 THR A O 1
ATOM 553 N N . ASP A 1 70 ? 2.420 9.454 1.610 1.00 79.31 70 ASP A N 1
ATOM 554 C CA . ASP A 1 70 ? 3.249 9.382 0.420 1.00 79.31 70 ASP A CA 1
ATOM 555 C C . ASP A 1 70 ? 2.383 9.553 -0.826 1.00 79.31 70 ASP A C 1
ATOM 557 O O . ASP A 1 70 ? 1.204 9.207 -0.840 1.00 79.31 70 ASP A O 1
ATOM 561 N N . GLN A 1 71 ? 2.988 10.010 -1.925 1.00 79.69 71 GLN A N 1
ATOM 562 C CA . GLN A 1 71 ? 2.334 9.945 -3.232 1.00 79.69 71 GLN A CA 1
ATOM 563 C C . GLN A 1 71 ? 2.122 8.469 -3.616 1.00 79.69 71 GLN A C 1
ATOM 565 O O . GLN A 1 71 ? 3.043 7.793 -4.105 1.00 79.69 71 GLN A O 1
ATOM 570 N N . LEU A 1 72 ? 0.912 7.980 -3.339 1.00 85.19 72 LEU A N 1
ATOM 571 C CA . LEU A 1 72 ? 0.371 6.675 -3.697 1.00 85.19 72 LEU A CA 1
ATOM 572 C C . LEU A 1 72 ? -0.802 6.900 -4.654 1.00 85.19 72 LEU A C 1
ATOM 574 O O . LEU A 1 72 ? -1.681 7.710 -4.388 1.00 85.19 72 LEU A O 1
ATOM 578 N N . THR A 1 73 ? -0.822 6.199 -5.785 1.00 88.75 73 THR A N 1
ATOM 579 C CA . THR A 1 73 ? -1.894 6.347 -6.778 1.00 88.75 73 THR A CA 1
ATOM 580 C C . THR A 1 73 ? -2.840 5.151 -6.737 1.00 88.75 73 THR A C 1
ATOM 582 O O . THR A 1 73 ? -2.423 4.026 -6.449 1.00 88.75 73 THR A O 1
ATOM 585 N N . HIS A 1 74 ? -4.105 5.361 -7.117 1.00 84.75 74 HIS A N 1
ATOM 586 C CA . HIS A 1 74 ? -5.100 4.286 -7.249 1.00 84.75 74 HIS A CA 1
ATOM 587 C C . HIS A 1 74 ? -4.616 3.142 -8.157 1.00 84.75 74 HIS A C 1
ATOM 589 O O . HIS A 1 74 ? -4.933 1.976 -7.922 1.00 84.75 74 HIS A O 1
ATOM 595 N N . LYS A 1 75 ? -3.799 3.465 -9.168 1.00 88.19 75 LYS A N 1
ATOM 596 C CA . LYS A 1 75 ? -3.164 2.496 -10.070 1.00 88.19 75 LYS A CA 1
ATOM 597 C C . LYS A 1 75 ? -2.231 1.553 -9.325 1.00 88.19 75 LYS A C 1
ATOM 599 O O . LYS A 1 75 ? -2.295 0.351 -9.538 1.00 88.19 75 LYS A O 1
ATOM 604 N N . VAL A 1 76 ? -1.381 2.089 -8.447 1.00 87.88 76 VAL A N 1
ATOM 605 C CA . VAL A 1 76 ? -0.436 1.287 -7.657 1.00 87.88 76 VAL A CA 1
ATOM 606 C C . VAL A 1 76 ? -1.193 0.341 -6.727 1.00 87.88 76 VAL A C 1
ATOM 608 O O . VAL A 1 76 ? -0.858 -0.837 -6.678 1.00 87.88 76 VAL A O 1
ATOM 611 N N . VAL A 1 77 ? -2.261 0.814 -6.078 1.00 88.81 77 VAL A N 1
ATOM 612 C CA . VAL A 1 77 ? -3.128 -0.034 -5.239 1.00 88.81 77 VAL A CA 1
ATOM 613 C C . VAL A 1 77 ? -3.814 -1.118 -6.072 1.00 88.81 77 VAL A C 1
ATOM 615 O O . VAL A 1 77 ? -3.803 -2.289 -5.709 1.00 88.81 77 VAL A O 1
ATOM 618 N N . SER A 1 78 ? -4.345 -0.764 -7.242 1.00 88.69 78 SER A N 1
ATOM 619 C CA . SER A 1 78 ? -5.000 -1.727 -8.137 1.00 88.69 78 SER A CA 1
ATOM 620 C C . SER A 1 78 ? -4.021 -2.779 -8.674 1.00 88.69 78 SER A C 1
ATOM 622 O O . SER A 1 78 ? -4.372 -3.952 -8.777 1.00 88.69 78 SER A O 1
ATOM 624 N N . LYS A 1 79 ? -2.774 -2.385 -8.971 1.00 87.56 79 LYS A N 1
ATOM 625 C CA . LYS A 1 79 ? -1.682 -3.307 -9.323 1.00 87.56 79 LYS A CA 1
ATOM 626 C C . LYS A 1 79 ? -1.355 -4.249 -8.165 1.00 87.56 79 LYS A C 1
ATOM 628 O O . LYS A 1 79 ? -1.228 -5.447 -8.398 1.00 87.56 79 LYS A O 1
ATOM 633 N N . ALA A 1 80 ? -1.275 -3.718 -6.944 1.00 88.19 80 ALA A N 1
ATOM 634 C CA . ALA A 1 80 ? -1.025 -4.493 -5.732 1.00 88.19 80 ALA A CA 1
ATOM 635 C C . ALA A 1 80 ? -2.079 -5.591 -5.534 1.00 88.19 80 ALA A C 1
ATOM 637 O O . ALA A 1 80 ? -1.728 -6.746 -5.328 1.00 88.19 80 ALA A O 1
ATOM 638 N N . ARG A 1 81 ? -3.363 -5.237 -5.666 1.00 87.88 81 ARG A N 1
ATOM 639 C CA . ARG A 1 81 ? -4.499 -6.157 -5.497 1.00 87.88 81 ARG A CA 1
ATOM 640 C C . ARG A 1 81 ? -4.521 -7.272 -6.540 1.00 87.88 81 ARG A C 1
ATOM 642 O O . ARG A 1 81 ? -4.697 -8.434 -6.201 1.00 87.88 81 ARG A O 1
ATOM 649 N N . ARG A 1 82 ? -4.275 -6.923 -7.806 1.00 84.38 82 ARG A N 1
ATOM 650 C CA . ARG A 1 82 ? -4.178 -7.894 -8.910 1.00 84.38 82 ARG A CA 1
ATOM 651 C C . ARG A 1 82 ? -2.970 -8.829 -8.787 1.00 84.38 82 ARG A C 1
ATOM 653 O O . ARG A 1 82 ? -2.953 -9.870 -9.427 1.00 84.38 82 ARG A O 1
ATOM 660 N N . GLY A 1 83 ? -1.970 -8.452 -7.990 1.00 82.12 83 GLY A N 1
ATOM 661 C CA . GLY A 1 83 ? -0.723 -9.196 -7.856 1.00 82.12 83 GLY A CA 1
ATOM 662 C C . GLY A 1 83 ? 0.301 -8.927 -8.931 1.00 82.12 83 GLY A C 1
ATOM 663 O O . GLY A 1 83 ? 1.195 -9.738 -9.144 1.00 82.12 83 GLY A O 1
ATOM 664 N N . ARG A 1 84 ? 0.233 -7.758 -9.563 1.00 84.12 84 ARG A N 1
ATOM 665 C CA . ARG A 1 84 ? 1.346 -7.288 -10.383 1.00 84.12 84 ARG A CA 1
ATOM 666 C C . ARG A 1 84 ? 2.524 -6.965 -9.486 1.00 84.12 84 ARG A C 1
ATOM 668 O O . ARG A 1 84 ? 2.334 -6.340 -8.439 1.00 84.12 84 ARG A O 1
ATOM 675 N N . GLU A 1 85 ? 3.725 -7.323 -9.920 1.00 84.62 85 GLU A N 1
ATOM 676 C CA . GLU A 1 85 ? 4.930 -6.964 -9.184 1.00 84.62 85 GLU A CA 1
ATOM 677 C C . GLU A 1 85 ? 5.042 -5.442 -9.015 1.00 84.62 85 GLU A C 1
ATOM 679 O O . GLU A 1 85 ? 4.845 -4.643 -9.942 1.00 84.62 85 GLU A O 1
ATOM 684 N N . LEU A 1 86 ? 5.336 -5.045 -7.786 1.00 87.56 86 LEU A N 1
ATOM 685 C CA . LEU A 1 86 ? 5.614 -3.686 -7.370 1.00 87.56 86 LEU A CA 1
ATOM 686 C C . LEU A 1 86 ? 7.048 -3.603 -6.874 1.00 87.56 86 LEU A C 1
ATOM 688 O O . LEU A 1 86 ? 7.550 -4.543 -6.270 1.00 87.56 86 LEU A O 1
ATOM 692 N N . THR A 1 87 ? 7.679 -2.446 -7.055 1.00 89.50 87 THR A N 1
ATOM 693 C CA . THR A 1 87 ? 9.006 -2.184 -6.486 1.00 89.50 87 THR A CA 1
ATOM 694 C C . THR A 1 87 ? 8.958 -2.186 -4.961 1.00 89.50 87 THR A C 1
ATOM 696 O O . THR A 1 87 ? 7.925 -1.860 -4.359 1.00 89.50 87 THR A O 1
ATOM 699 N N . HIS A 1 88 ? 10.091 -2.458 -4.309 1.00 90.00 88 HIS A N 1
ATOM 700 C CA . HIS A 1 88 ? 10.148 -2.479 -2.841 1.00 90.00 88 HIS A CA 1
ATOM 701 C C . HIS A 1 88 ? 9.672 -1.156 -2.213 1.00 90.00 88 HIS A C 1
ATOM 703 O O . HIS A 1 88 ? 8.977 -1.126 -1.194 1.00 90.00 88 HIS A O 1
ATOM 709 N N . ARG A 1 89 ? 9.992 -0.027 -2.861 1.00 89.75 89 ARG A N 1
ATOM 710 C CA . ARG A 1 89 ? 9.538 1.306 -2.434 1.00 89.75 89 ARG A CA 1
ATOM 711 C C . ARG A 1 89 ? 8.015 1.435 -2.475 1.00 89.75 89 ARG A C 1
ATOM 713 O O . ARG A 1 89 ? 7.441 2.014 -1.558 1.00 89.75 89 ARG A O 1
ATOM 720 N N . ALA A 1 90 ? 7.361 0.907 -3.509 1.00 88.75 90 ALA A N 1
ATOM 721 C CA . ALA A 1 90 ? 5.906 0.938 -3.618 1.00 88.75 90 ALA A CA 1
ATOM 722 C C . ALA A 1 90 ? 5.234 0.037 -2.568 1.00 88.75 90 ALA A C 1
ATOM 724 O O . ALA A 1 90 ? 4.265 0.466 -1.945 1.00 88.75 90 ALA A O 1
ATOM 725 N N . GLN A 1 91 ? 5.789 -1.150 -2.297 1.00 90.62 91 GLN A N 1
ATOM 726 C CA . GLN A 1 91 ? 5.297 -2.032 -1.230 1.00 90.62 91 GLN A CA 1
ATOM 727 C C . GLN A 1 91 ? 5.342 -1.346 0.144 1.00 90.62 91 GLN A C 1
ATOM 729 O O . GLN A 1 91 ? 4.359 -1.369 0.884 1.00 90.62 91 GLN A O 1
ATOM 734 N N . ARG A 1 92 ? 6.447 -0.656 0.459 1.00 91.00 92 ARG A N 1
ATOM 735 C CA . ARG A 1 92 ? 6.583 0.123 1.702 1.00 91.00 92 ARG A CA 1
ATOM 736 C C . ARG A 1 92 ? 5.555 1.246 1.821 1.00 91.00 92 ARG A C 1
ATOM 738 O O . ARG A 1 92 ? 5.007 1.443 2.899 1.00 91.00 92 ARG A O 1
ATOM 745 N N . LYS A 1 93 ? 5.265 1.958 0.728 1.00 90.81 93 LYS A N 1
ATOM 746 C CA . LYS A 1 93 ? 4.225 3.001 0.713 1.00 90.81 93 LYS A CA 1
ATOM 747 C C . LYS A 1 93 ? 2.841 2.430 1.008 1.00 90.81 93 LYS A C 1
ATOM 749 O O . LYS A 1 93 ? 2.087 3.022 1.772 1.00 90.81 93 LYS A O 1
ATOM 754 N N . ILE A 1 94 ? 2.512 1.280 0.418 1.00 90.56 94 ILE A N 1
ATOM 755 C CA . ILE A 1 94 ? 1.233 0.600 0.660 1.00 90.56 94 ILE A CA 1
ATOM 756 C C . ILE A 1 94 ? 1.135 0.150 2.117 1.00 90.56 94 ILE A C 1
ATOM 758 O O . ILE A 1 94 ? 0.109 0.366 2.752 1.00 90.56 94 ILE A O 1
ATOM 762 N N . HIS A 1 95 ? 2.207 -0.418 2.669 1.00 92.38 95 HIS A N 1
ATOM 763 C CA . HIS A 1 95 ? 2.265 -0.806 4.078 1.00 92.38 95 HIS A CA 1
ATOM 764 C C . HIS A 1 95 ? 2.057 0.391 5.017 1.00 92.38 95 HIS A C 1
ATOM 766 O O . HIS A 1 95 ? 1.161 0.352 5.858 1.00 92.38 95 HIS A O 1
ATOM 772 N N . ALA A 1 96 ? 2.770 1.497 4.796 1.00 90.75 96 ALA A N 1
ATOM 773 C CA . ALA A 1 96 ? 2.595 2.723 5.576 1.00 90.75 96 ALA A CA 1
ATOM 774 C C . ALA A 1 96 ? 1.185 3.333 5.434 1.00 90.75 96 ALA A C 1
ATOM 776 O O . ALA A 1 96 ? 0.662 3.919 6.385 1.00 90.75 96 ALA A O 1
ATOM 777 N N . ALA A 1 97 ? 0.561 3.206 4.257 1.00 91.12 97 ALA A N 1
ATOM 778 C CA . ALA A 1 97 ? -0.823 3.616 4.034 1.00 91.12 97 ALA A CA 1
ATOM 779 C C . ALA A 1 97 ? -1.809 2.719 4.799 1.00 91.12 97 ALA A C 1
ATOM 781 O O . ALA A 1 97 ? -2.733 3.230 5.427 1.00 91.12 97 ALA A O 1
ATOM 782 N N . MET A 1 98 ? -1.583 1.402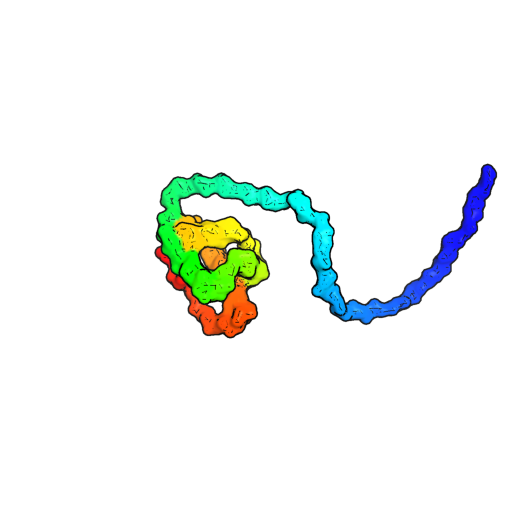 4.808 1.00 90.62 98 MET A N 1
ATOM 783 C CA . MET A 1 98 ? -2.414 0.437 5.534 1.00 90.62 98 MET A CA 1
ATOM 784 C C . MET A 1 98 ? -2.356 0.659 7.045 1.00 90.62 98 MET A C 1
ATOM 786 O O . MET A 1 98 ? -3.400 0.706 7.687 1.00 90.62 98 MET A O 1
ATOM 790 N N . GLU A 1 99 ? -1.169 0.866 7.621 1.00 90.75 99 GLU A N 1
ATOM 791 C CA . GLU A 1 99 ? -1.037 1.181 9.052 1.00 90.75 99 GLU A CA 1
ATOM 792 C C . GLU A 1 99 ? -1.828 2.438 9.438 1.00 90.75 99 GLU A C 1
ATOM 794 O O . GLU A 1 99 ? -2.457 2.492 10.496 1.00 90.75 99 GLU A O 1
ATOM 799 N N . ARG A 1 100 ? -1.840 3.454 8.569 1.00 89.00 100 ARG A N 1
ATOM 800 C CA . ARG A 1 100 ? -2.622 4.678 8.786 1.00 89.00 100 ARG A CA 1
ATOM 801 C C . ARG A 1 100 ? -4.119 4.457 8.627 1.00 89.00 100 ARG A C 1
ATOM 803 O O . ARG A 1 100 ? -4.876 4.914 9.478 1.00 89.00 100 ARG A O 1
ATOM 810 N N . ALA A 1 101 ? -4.538 3.747 7.584 1.00 89.56 101 ALA A N 1
ATOM 811 C CA . ALA A 1 101 ? -5.935 3.388 7.363 1.00 89.56 101 ALA A CA 1
ATOM 812 C C . ALA A 1 101 ? -6.504 2.599 8.557 1.00 89.56 101 ALA A C 1
ATOM 814 O O . ALA A 1 101 ? -7.611 2.877 9.016 1.00 89.56 101 ALA A O 1
ATOM 815 N N . LEU A 1 102 ? -5.719 1.676 9.120 1.00 89.25 102 LEU A N 1
ATOM 816 C CA . LEU A 1 102 ? -6.071 0.935 10.331 1.00 89.25 102 LEU A CA 1
ATOM 817 C C . LEU A 1 102 ? -6.233 1.851 11.549 1.00 89.25 102 LEU A C 1
ATOM 819 O O . LEU A 1 102 ? -7.247 1.767 12.239 1.00 89.25 102 LEU A O 1
ATOM 823 N N . ARG A 1 103 ? -5.294 2.783 11.769 1.00 87.31 103 ARG A N 1
ATOM 824 C CA . ARG A 1 103 ? -5.405 3.793 12.837 1.00 87.31 103 ARG A CA 1
ATOM 825 C C . ARG A 1 103 ? -6.651 4.665 12.685 1.00 87.31 103 ARG A C 1
ATOM 827 O O . ARG A 1 103 ? -7.319 4.926 13.677 1.00 87.31 103 ARG A O 1
ATOM 834 N N . GLN A 1 104 ? -6.992 5.080 11.463 1.00 84.62 104 GLN A N 1
ATOM 835 C CA . GLN A 1 104 ? -8.206 5.863 11.192 1.00 84.62 104 GLN A CA 1
ATOM 836 C C . GLN A 1 104 ? -9.489 5.072 11.471 1.00 84.62 104 GLN A C 1
ATOM 838 O O . GLN A 1 104 ? -10.467 5.647 11.939 1.00 84.62 104 GLN A O 1
ATOM 843 N N . LYS A 1 105 ? -9.480 3.755 11.235 1.00 83.56 105 LYS A N 1
ATOM 844 C CA . LYS A 1 105 ? -10.583 2.854 11.598 1.00 83.56 105 LYS A CA 1
ATOM 845 C C . LYS A 1 105 ? -10.576 2.427 13.074 1.00 83.56 105 LYS A C 1
ATOM 847 O O . LYS A 1 105 ? -11.475 1.703 13.485 1.00 83.56 105 LYS A O 1
ATOM 852 N N . GLY A 1 106 ? -9.583 2.842 13.865 1.00 87.31 106 GLY A N 1
ATOM 853 C CA . GLY A 1 106 ? -9.435 2.430 15.265 1.00 87.31 106 GLY A CA 1
ATOM 854 C C . GLY A 1 106 ? -9.064 0.952 15.446 1.00 87.31 106 GLY A C 1
ATOM 855 O O . GLY A 1 106 ? -9.258 0.399 16.524 1.00 87.31 106 GLY A O 1
ATOM 856 N N . ILE A 1 107 ? -8.548 0.298 14.401 1.00 86.00 107 ILE A N 1
ATOM 857 C CA . ILE A 1 107 ? -8.147 -1.110 14.435 1.00 86.00 107 ILE A CA 1
ATOM 858 C C . ILE A 1 107 ? -6.653 -1.168 14.740 1.00 86.00 107 ILE A C 1
ATOM 860 O O . ILE A 1 107 ? -5.819 -0.843 13.896 1.00 86.00 107 ILE A O 1
ATOM 864 N N . GLU A 1 108 ? -6.290 -1.620 15.934 1.00 79.94 108 GLU A N 1
ATOM 865 C CA . GLU A 1 108 ? -4.887 -1.763 16.322 1.00 79.94 108 GLU A CA 1
ATOM 866 C C . GLU A 1 108 ? -4.336 -3.130 15.883 1.00 79.94 108 GLU A C 1
ATOM 868 O O . GLU A 1 108 ? -4.128 -4.045 16.677 1.00 79.94 108 GLU A O 1
ATOM 8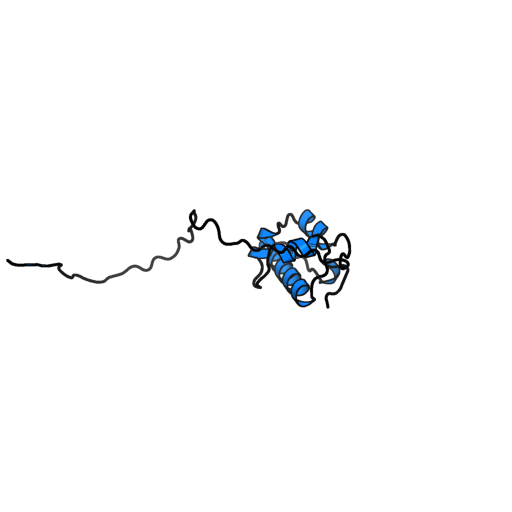73 N N . ARG A 1 109 ? -4.126 -3.288 14.569 1.00 84.38 109 ARG A N 1
ATOM 874 C CA . ARG A 1 109 ? -3.504 -4.481 13.973 1.00 84.38 109 ARG A CA 1
ATOM 875 C C . ARG A 1 109 ? -2.105 -4.148 13.469 1.00 84.38 109 ARG A C 1
ATOM 877 O O . ARG A 1 109 ? -1.919 -3.215 12.692 1.00 84.38 109 ARG A O 1
ATOM 884 N N . LYS A 1 110 ? -1.115 -4.943 13.875 1.00 85.88 110 LYS A N 1
ATOM 885 C CA . LYS A 1 110 ? 0.237 -4.876 13.311 1.00 85.88 110 LYS A CA 1
ATOM 886 C C . LYS A 1 110 ? 0.257 -5.684 12.020 1.00 85.88 110 LYS A C 1
ATOM 888 O O . LYS A 1 110 ? -0.047 -6.873 12.043 1.00 85.88 110 LYS A O 1
ATOM 893 N N . LEU A 1 111 ? 0.583 -5.028 10.913 1.00 85.94 111 LEU A N 1
ATOM 894 C CA . LEU A 1 111 ? 0.791 -5.675 9.623 1.00 85.94 111 LEU A CA 1
ATOM 895 C C . LEU A 1 111 ? 2.278 -5.622 9.284 1.00 85.94 111 LEU A C 1
ATOM 897 O O . LEU A 1 111 ? 2.920 -4.596 9.499 1.00 85.94 111 LEU A O 1
ATOM 901 N N . SER A 1 112 ? 2.821 -6.706 8.743 1.00 88.81 112 SER A N 1
ATOM 902 C CA . SER A 1 112 ? 4.165 -6.749 8.169 1.00 88.81 112 SER A CA 1
ATOM 903 C C . SER A 1 112 ? 4.091 -6.829 6.645 1.00 88.81 112 SER A C 1
ATOM 905 O O . SER A 1 112 ? 3.085 -7.259 6.093 1.00 88.81 112 SER A O 1
ATOM 907 N N . LEU A 1 113 ? 5.156 -6.452 5.930 1.00 86.81 113 LEU A N 1
ATOM 908 C CA . LEU A 1 113 ? 5.176 -6.536 4.459 1.00 86.81 113 LEU A CA 1
ATOM 909 C C . LEU A 1 113 ? 4.868 -7.948 3.933 1.00 86.81 113 LEU A C 1
ATOM 911 O O . LEU A 1 113 ? 4.227 -8.072 2.892 1.00 86.81 113 LEU A O 1
ATOM 915 N N . SER A 1 114 ? 5.285 -8.981 4.668 1.00 86.81 114 SER A N 1
ATOM 916 C CA . SER A 1 114 ? 5.017 -10.385 4.342 1.00 86.81 114 SER A CA 1
ATOM 917 C C . SER A 1 114 ? 3.535 -10.759 4.458 1.00 86.81 114 SER A C 1
ATOM 919 O O . SER A 1 114 ? 3.109 -11.709 3.817 1.00 86.81 114 SER A O 1
ATOM 921 N N . ASP A 1 115 ? 2.749 -10.016 5.244 1.00 87.12 115 ASP A N 1
ATOM 922 C CA . ASP A 1 115 ? 1.302 -10.238 5.369 1.00 87.12 115 ASP A CA 1
ATOM 923 C C . ASP A 1 115 ? 0.519 -9.595 4.217 1.00 87.12 115 ASP A C 1
ATOM 925 O O . ASP A 1 115 ? -0.617 -9.977 3.956 1.00 87.12 115 ASP A O 1
ATOM 929 N N . LEU A 1 116 ? 1.099 -8.594 3.542 1.00 86.56 116 LEU A N 1
ATOM 930 C CA . LEU A 1 116 ? 0.460 -7.908 2.415 1.00 86.56 116 LEU A CA 1
ATOM 931 C C . LEU A 1 116 ? 0.847 -8.531 1.066 1.00 86.56 116 LEU A C 1
ATOM 933 O O . LEU A 1 116 ? 0.034 -8.535 0.142 1.00 86.56 116 LEU A O 1
ATOM 937 N N . PHE A 1 117 ? 2.079 -9.028 0.930 1.00 88.62 117 PHE A N 1
ATOM 938 C CA . PHE A 1 117 ? 2.637 -9.463 -0.351 1.00 88.62 117 PHE A CA 1
ATOM 939 C C . PHE A 1 117 ? 3.301 -10.836 -0.255 1.00 88.62 117 PHE A C 1
ATOM 941 O O . PHE A 1 117 ? 4.111 -11.081 0.636 1.00 88.62 117 PHE A O 1
ATOM 948 N N . ASN A 1 118 ? 3.045 -11.683 -1.257 1.00 88.69 118 ASN A N 1
ATOM 949 C CA . ASN A 1 118 ? 3.693 -12.996 -1.396 1.00 88.69 118 ASN A CA 1
ATOM 950 C C . ASN A 1 118 ? 5.090 -12.916 -2.039 1.00 88.69 118 ASN A C 1
ATOM 952 O O . ASN A 1 118 ? 5.751 -13.933 -2.234 1.00 88.69 118 ASN A O 1
ATOM 956 N N . TYR A 1 119 ? 5.538 -11.715 -2.404 1.00 87.19 119 TYR A N 1
ATOM 957 C CA . TYR A 1 119 ? 6.809 -11.466 -3.072 1.00 87.19 119 TYR A CA 1
ATOM 958 C C . TYR A 1 119 ? 7.480 -10.214 -2.505 1.00 87.19 119 TYR A C 1
ATOM 960 O O . TYR A 1 119 ? 6.837 -9.336 -1.920 1.00 87.19 119 TYR A O 1
ATOM 968 N N . A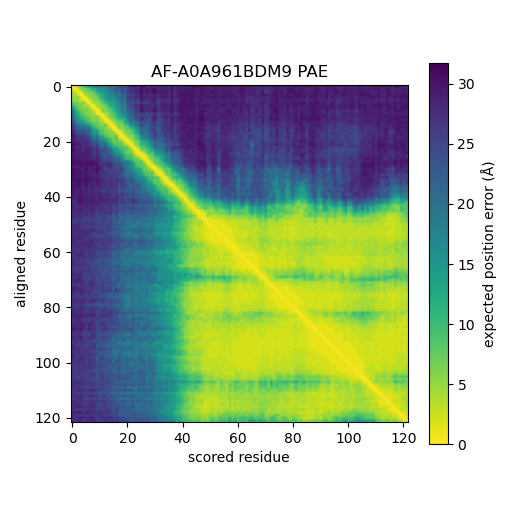RG A 1 120 ? 8.791 -10.096 -2.720 1.00 83.56 120 ARG A N 1
ATOM 969 C CA . ARG A 1 120 ? 9.541 -8.871 -2.430 1.00 83.56 120 ARG A CA 1
ATOM 970 C C . ARG A 1 120 ? 9.875 -8.171 -3.733 1.00 83.56 120 ARG A C 1
ATOM 972 O O . ARG A 1 120 ? 10.516 -8.763 -4.591 1.00 83.56 120 ARG A O 1
ATOM 979 N N . GLY A 1 121 ? 9.441 -6.922 -3.847 1.00 82.06 121 GLY A N 1
ATOM 980 C CA . GLY A 1 121 ? 9.766 -6.089 -4.994 1.00 82.06 121 GLY A CA 1
ATOM 981 C C . GLY A 1 121 ? 11.265 -5.864 -5.133 1.00 82.06 121 GLY A C 1
ATOM 982 O O . GLY A 1 121 ? 11.966 -5.753 -4.123 1.00 82.06 121 GLY A O 1
ATOM 983 N N . ARG A 1 122 ? 11.731 -5.756 -6.376 1.00 76.31 122 ARG A N 1
ATOM 984 C CA . ARG A 1 122 ? 13.092 -5.306 -6.689 1.00 76.31 122 ARG A CA 1
ATOM 985 C C . ARG A 1 122 ? 13.297 -3.810 -6.417 1.00 76.31 122 ARG A C 1
ATOM 987 O O . ARG A 1 122 ? 12.296 -3.046 -6.345 1.00 76.31 122 ARG A O 1
#

Sequence (122 aa):
MVENFPFRRHPVQGGIDFHVFCRDPMLNRAMQENEPEQEHVGLEHGAQPLDALMIDLGIENHFLVCSSTDQLTHKVVSKARRGRELTHRAQRKIHAAMERALRQKGIERKLSLSDLFNYRGR

Foldseek 3Di:
DDDDDDDDDDDDDDDDDDDDPDDDDDDDPDDPPPDDPDPDPDQAPAAWLQLVVCVVVVNDLVQLCVQFPDNDDSVLVVCLRRRGADAQVSLVRSQRSVCSSCVVVVHPDDDDSVSGGVDHHD